Protein AF-A0A1L8ZBX5-F1 (afdb_monomer_lite)

Organism: Borrelia bissettiae (NCBI:txid64897)

Foldseek 3Di:
DVVVVVVVVVVVVVVVCVCVLLVVLVVVLVVLLVVLVVVLVVVLCVVLVVCVVVCVPVVDDPVVSVVVSVVSVVVSVVVSCLVRCVSNVHDCVVVCVVVVVVVVVVCVVCVVVVVVVVVVVCVVVVVD

Structure (mmCIF, N/CA/C/O backbone):
data_AF-A0A1L8ZBX5-F1
#
_entry.id   AF-A0A1L8ZBX5-F1
#
loop_
_atom_site.group_PDB
_atom_site.id
_atom_site.type_symbol
_atom_site.label_atom_id
_atom_site.label_alt_id
_atom_site.label_comp_id
_atom_site.label_asym_id
_atom_site.label_entity_id
_atom_site.label_seq_id
_atom_site.pdbx_PDB_ins_code
_atom_site.Cartn_x
_atom_site.Cartn_y
_atom_site.Cartn_z
_atom_site.occupancy
_atom_site.B_iso_or_equiv
_atom_site.auth_seq_id
_atom_site.auth_comp_id
_atom_site.auth_asym_id
_atom_site.auth_atom_id
_atom_site.pdbx_PDB_model_num
ATOM 1 N N . MET A 1 1 ? 27.038 -6.317 -48.853 1.00 57.44 1 MET A N 1
ATOM 2 C CA . MET A 1 1 ? 28.213 -6.508 -47.980 1.00 57.44 1 MET A CA 1
ATOM 3 C C . MET A 1 1 ? 28.417 -5.369 -46.974 1.00 57.44 1 MET A C 1
ATOM 5 O O . MET A 1 1 ? 28.033 -5.562 -45.834 1.00 57.44 1 MET A O 1
ATOM 9 N N . PHE A 1 2 ? 28.909 -4.167 -47.327 1.00 62.34 2 PHE A N 1
ATOM 10 C CA . PHE A 1 2 ? 29.115 -3.098 -46.316 1.00 62.34 2 PHE A CA 1
ATOM 11 C C . PHE A 1 2 ? 27.818 -2.544 -45.690 1.00 62.34 2 PHE A C 1
ATOM 13 O O . PHE A 1 2 ? 27.784 -2.293 -44.492 1.00 62.34 2 PHE A O 1
ATOM 20 N N . LYS A 1 3 ? 26.725 -2.409 -46.458 1.00 62.06 3 LYS A N 1
ATOM 21 C CA . LYS A 1 3 ? 25.426 -1.943 -45.925 1.00 62.06 3 LYS A CA 1
ATOM 22 C C . LYS A 1 3 ? 24.781 -2.922 -44.936 1.00 62.06 3 LYS A C 1
ATOM 24 O O . LYS A 1 3 ? 24.151 -2.485 -43.986 1.00 62.06 3 LYS A O 1
ATOM 29 N N . GLU A 1 4 ? 24.958 -4.227 -45.133 1.00 66.19 4 GLU A N 1
ATOM 30 C CA . GLU A 1 4 ? 24.404 -5.258 -44.238 1.00 66.19 4 GLU A CA 1
ATOM 31 C C . GLU A 1 4 ? 25.106 -5.257 -42.875 1.00 66.19 4 GLU A C 1
ATOM 33 O O . GLU A 1 4 ? 24.461 -5.481 -41.855 1.00 66.19 4 GLU A O 1
ATOM 38 N N . PHE A 1 5 ? 26.403 -4.932 -42.852 1.00 68.38 5 PHE A N 1
ATOM 39 C CA . PHE A 1 5 ? 27.180 -4.808 -41.620 1.00 68.38 5 PHE A CA 1
ATOM 40 C C . PHE A 1 5 ? 26.745 -3.594 -40.779 1.00 68.38 5 PHE A C 1
ATOM 42 O O . PHE A 1 5 ? 26.582 -3.723 -39.569 1.00 68.38 5 PHE A O 1
ATOM 49 N N . PHE A 1 6 ? 26.474 -2.446 -41.417 1.00 68.19 6 PHE A N 1
ATOM 50 C CA . PHE A 1 6 ? 25.939 -1.255 -40.738 1.00 68.19 6 PHE A CA 1
ATOM 51 C C . PHE A 1 6 ? 24.539 -1.495 -40.161 1.00 68.19 6 PHE A C 1
ATOM 53 O O . PHE A 1 6 ? 24.301 -1.198 -38.995 1.00 68.19 6 PHE A O 1
ATOM 60 N N . ILE A 1 7 ? 23.644 -2.120 -40.935 1.00 71.94 7 ILE A N 1
ATOM 61 C CA . ILE A 1 7 ? 22.292 -2.453 -40.466 1.00 71.94 7 ILE A CA 1
ATOM 62 C C . ILE A 1 7 ? 22.369 -3.390 -39.251 1.00 71.94 7 ILE A C 1
ATOM 64 O O . ILE A 1 7 ? 21.714 -3.145 -38.247 1.00 71.94 7 ILE A O 1
ATOM 68 N N . PHE A 1 8 ? 23.206 -4.430 -39.286 1.00 74.38 8 PHE A N 1
ATOM 69 C CA . PHE A 1 8 ? 23.359 -5.342 -38.148 1.00 74.38 8 PHE A CA 1
ATOM 70 C C . PHE A 1 8 ? 23.839 -4.628 -36.871 1.00 74.38 8 PHE A C 1
ATOM 72 O O . PHE A 1 8 ? 23.375 -4.940 -35.774 1.00 74.38 8 PHE A O 1
ATOM 79 N N . GLN A 1 9 ? 24.728 -3.644 -37.010 1.00 76.94 9 GLN A N 1
ATOM 80 C CA . GLN A 1 9 ? 25.268 -2.875 -35.891 1.00 76.94 9 GLN A CA 1
ATOM 81 C C . GLN A 1 9 ? 24.214 -1.957 -35.250 1.00 76.94 9 GLN A C 1
ATOM 83 O O . GLN A 1 9 ? 24.142 -1.874 -34.024 1.00 76.94 9 GLN A O 1
ATOM 88 N N . ASP A 1 10 ? 23.335 -1.358 -36.056 1.00 78.00 10 ASP A N 1
ATOM 89 C CA . ASP A 1 10 ? 22.221 -0.536 -35.569 1.00 78.00 10 ASP A CA 1
ATOM 90 C C . ASP A 1 10 ? 21.175 -1.370 -34.808 1.00 78.00 10 ASP A C 1
ATOM 92 O O . ASP A 1 10 ? 20.728 -0.980 -33.727 1.00 78.00 10 ASP A O 1
ATOM 96 N N . TYR A 1 11 ? 20.834 -2.564 -35.311 1.00 79.25 11 TYR A N 1
ATOM 97 C CA . TYR A 1 11 ? 19.934 -3.490 -34.608 1.00 79.25 11 TYR A CA 1
ATOM 98 C C . TYR A 1 11 ? 20.545 -4.006 -33.299 1.00 79.25 11 TYR A C 1
ATOM 100 O O . TYR A 1 11 ? 19.842 -4.130 -32.294 1.00 79.25 11 TYR A O 1
ATOM 108 N N . PHE A 1 12 ? 21.850 -4.283 -33.287 1.00 78.94 12 PHE A N 1
ATOM 109 C CA . PHE A 1 12 ? 22.555 -4.716 -32.083 1.00 78.94 12 PHE A CA 1
ATOM 110 C C . PHE A 1 12 ? 22.552 -3.625 -31.001 1.00 78.94 12 PHE A C 1
ATOM 112 O O . PHE A 1 12 ? 22.213 -3.903 -29.851 1.00 78.94 12 PHE A O 1
ATOM 119 N N . ASN A 1 13 ? 22.841 -2.375 -31.371 1.00 79.75 13 ASN A N 1
ATOM 120 C CA . ASN A 1 13 ? 22.827 -1.244 -30.441 1.00 79.75 13 ASN A CA 1
ATOM 121 C C . ASN A 1 13 ? 21.422 -0.965 -29.888 1.00 79.75 13 ASN A C 1
ATOM 123 O O . ASN A 1 13 ? 21.268 -0.782 -28.683 1.00 79.75 13 ASN A O 1
ATOM 127 N N . TYR A 1 14 ? 20.384 -1.038 -30.726 1.00 80.12 14 TYR A N 1
ATOM 128 C CA . TYR A 1 14 ? 18.994 -0.865 -30.295 1.00 80.12 14 TYR A CA 1
ATOM 129 C C . TYR A 1 14 ? 18.554 -1.910 -29.255 1.00 80.12 14 TYR A C 1
ATOM 131 O O . TYR A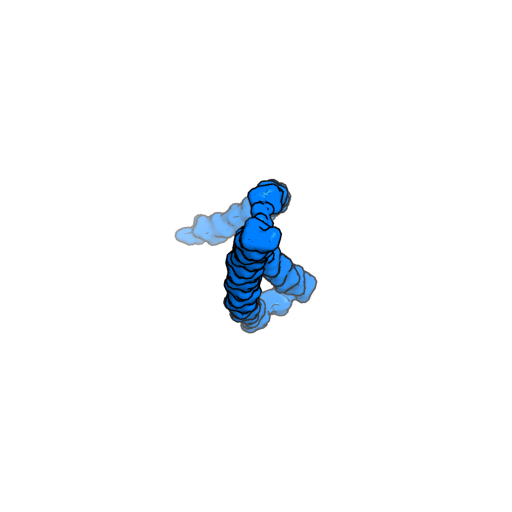 1 14 ? 17.902 -1.584 -28.259 1.00 80.12 14 TYR A O 1
ATOM 139 N N . ILE A 1 15 ? 18.941 -3.175 -29.449 1.00 79.75 15 ILE A N 1
ATOM 140 C CA . ILE A 1 15 ? 18.632 -4.255 -28.503 1.00 79.75 15 ILE A CA 1
ATOM 141 C C . ILE A 1 15 ? 19.397 -4.058 -27.190 1.00 79.75 15 ILE A C 1
ATOM 143 O O . ILE A 1 15 ? 18.809 -4.208 -26.120 1.00 79.75 15 ILE A O 1
ATOM 147 N N . ILE A 1 16 ? 20.682 -3.696 -27.244 1.00 76.94 16 ILE A N 1
ATOM 148 C CA . ILE A 1 16 ? 21.499 -3.466 -26.045 1.00 76.94 16 ILE A CA 1
ATOM 149 C C . ILE A 1 16 ? 20.984 -2.271 -25.236 1.00 76.94 16 ILE A C 1
ATOM 151 O O . ILE A 1 16 ? 20.828 -2.390 -24.021 1.00 76.94 16 ILE A O 1
ATOM 155 N N . GLU A 1 17 ? 20.642 -1.155 -25.879 1.00 78.12 17 GLU A N 1
ATOM 156 C CA . GLU A 1 17 ? 20.051 0.004 -25.199 1.00 78.12 17 GLU A CA 1
ATOM 157 C C . GLU A 1 17 ? 18.697 -0.336 -24.560 1.00 78.12 17 GLU A C 1
ATOM 159 O O . GLU A 1 17 ? 18.437 0.035 -23.411 1.00 78.12 17 GLU A O 1
ATOM 164 N N . GLY A 1 18 ? 17.859 -1.112 -25.256 1.00 75.69 18 GLY A N 1
ATOM 165 C CA . GLY A 1 18 ? 16.593 -1.607 -24.718 1.00 75.69 18 GLY A CA 1
ATOM 166 C C . GLY A 1 18 ? 16.783 -2.520 -23.504 1.00 75.69 18 GLY A C 1
ATOM 167 O O . GLY A 1 18 ? 16.143 -2.320 -22.471 1.00 75.69 18 GLY A O 1
ATOM 168 N N . VAL A 1 19 ? 17.690 -3.494 -23.590 1.00 77.69 19 VAL A N 1
ATOM 169 C CA . VAL A 1 19 ? 17.960 -4.461 -22.514 1.00 77.69 19 VAL A CA 1
ATOM 170 C C . VAL A 1 19 ? 18.580 -3.785 -21.294 1.00 77.69 19 VAL A C 1
ATOM 172 O O . VAL A 1 19 ? 18.154 -4.056 -20.172 1.00 77.69 19 VAL A O 1
ATOM 175 N N . VAL A 1 20 ? 19.535 -2.871 -21.481 1.00 78.56 20 VAL A N 1
ATOM 176 C CA . VAL A 1 20 ? 20.155 -2.126 -20.374 1.00 78.56 20 VAL A CA 1
ATOM 177 C C . VAL A 1 20 ? 19.138 -1.181 -19.727 1.00 78.56 20 VAL A C 1
ATOM 179 O O . VAL A 1 20 ? 19.030 -1.139 -18.500 1.00 78.56 20 VAL A O 1
ATOM 182 N N . GLY A 1 21 ? 18.329 -0.482 -20.528 1.00 78.25 21 GLY A N 1
ATOM 183 C CA . GLY A 1 21 ? 17.299 0.429 -20.031 1.00 78.25 21 GLY A CA 1
ATOM 184 C C . GLY A 1 21 ? 16.188 -0.277 -19.248 1.00 78.25 21 GLY A C 1
ATOM 185 O O . GLY A 1 21 ? 15.826 0.157 -18.152 1.00 78.25 21 GLY A O 1
ATOM 186 N N . TYR A 1 22 ? 15.654 -1.386 -19.768 1.00 83.31 22 TYR A N 1
ATOM 187 C CA . TYR A 1 22 ? 14.633 -2.174 -19.069 1.00 83.31 22 TYR A CA 1
ATOM 188 C C . TYR A 1 22 ? 15.207 -2.969 -17.894 1.00 83.31 22 TYR A C 1
ATOM 190 O O . TYR A 1 22 ? 14.581 -3.023 -16.835 1.00 83.31 22 TYR A O 1
ATOM 198 N N . GLY A 1 23 ? 16.411 -3.527 -18.032 1.00 84.75 23 GLY A N 1
ATOM 199 C CA . GLY A 1 23 ? 17.096 -4.249 -16.960 1.00 84.75 23 GLY A CA 1
ATOM 200 C C . GLY A 1 23 ? 17.342 -3.368 -15.736 1.00 84.75 23 GLY A C 1
ATOM 201 O O . GLY A 1 23 ? 17.089 -3.790 -14.603 1.00 84.75 23 GLY A O 1
ATOM 202 N N . LEU A 1 24 ? 17.741 -2.110 -15.948 1.00 87.50 24 LEU A N 1
ATOM 203 C CA . LEU A 1 24 ? 17.922 -1.148 -14.863 1.00 87.50 24 LEU A CA 1
ATOM 204 C C . LEU A 1 24 ? 16.596 -0.818 -14.161 1.00 87.50 24 LEU A C 1
ATOM 206 O O . LEU A 1 24 ? 16.538 -0.823 -12.932 1.00 87.50 24 LEU A O 1
ATOM 210 N N . LYS A 1 25 ? 15.513 -0.600 -14.919 1.00 87.88 25 LYS A N 1
ATOM 211 C CA . LYS A 1 25 ? 14.171 -0.347 -14.363 1.00 87.88 25 LYS A CA 1
ATOM 212 C C . LYS A 1 25 ? 13.670 -1.507 -13.506 1.00 87.88 25 LYS A C 1
ATOM 214 O O . LYS A 1 25 ? 13.189 -1.278 -12.399 1.00 87.88 25 LYS A O 1
ATOM 219 N N . VAL A 1 26 ? 13.827 -2.743 -13.981 1.00 90.75 26 VAL A N 1
ATOM 220 C CA . VAL A 1 26 ? 13.446 -3.950 -13.230 1.00 90.75 26 VAL A CA 1
ATOM 221 C C . VAL A 1 26 ? 14.286 -4.088 -11.960 1.00 90.75 26 VAL A C 1
ATOM 223 O O . VAL A 1 26 ? 13.747 -4.369 -10.892 1.00 90.75 26 VAL A O 1
ATOM 226 N N . THR A 1 27 ? 15.590 -3.822 -12.043 1.00 91.88 27 THR A N 1
ATOM 227 C CA . THR A 1 27 ? 16.488 -3.880 -10.880 1.00 91.88 27 THR A CA 1
ATOM 228 C C . THR A 1 27 ? 16.085 -2.860 -9.814 1.00 91.88 27 THR A C 1
ATOM 230 O O . THR A 1 27 ? 15.960 -3.208 -8.639 1.00 91.88 27 THR A O 1
ATOM 233 N N . ILE A 1 28 ? 15.810 -1.615 -10.218 1.00 91.88 28 ILE A N 1
ATOM 234 C CA . ILE A 1 28 ? 15.329 -0.557 -9.320 1.00 91.88 28 ILE A CA 1
ATOM 235 C C . ILE A 1 28 ? 13.971 -0.935 -8.718 1.00 91.88 28 ILE A C 1
ATOM 237 O O . ILE A 1 28 ? 13.779 -0.785 -7.514 1.00 91.88 28 ILE A O 1
ATOM 241 N N . ALA A 1 29 ? 13.046 -1.467 -9.520 1.00 93.12 29 ALA A N 1
ATOM 242 C CA . ALA A 1 29 ? 11.732 -1.911 -9.062 1.00 93.12 29 ALA A CA 1
ATOM 243 C C . ALA A 1 29 ? 11.828 -3.010 -7.989 1.00 93.12 29 ALA A C 1
ATOM 245 O O . ALA A 1 29 ? 11.140 -2.939 -6.971 1.00 93.12 29 ALA A O 1
ATOM 246 N N . ILE A 1 30 ? 12.711 -3.997 -8.175 1.00 94.44 30 ILE A N 1
ATOM 247 C CA . ILE A 1 30 ? 12.944 -5.073 -7.200 1.00 94.44 30 ILE A CA 1
ATOM 248 C C . ILE A 1 30 ? 13.586 -4.526 -5.921 1.00 94.44 30 ILE A C 1
ATOM 250 O O . ILE A 1 30 ? 13.146 -4.861 -4.819 1.00 94.44 30 ILE A O 1
ATOM 254 N N . ALA A 1 31 ? 14.598 -3.664 -6.049 1.00 95.38 31 ALA A N 1
ATOM 255 C CA . ALA A 1 31 ? 15.247 -3.036 -4.901 1.00 95.38 31 ALA A CA 1
ATOM 256 C C . ALA A 1 31 ? 14.248 -2.198 -4.083 1.00 95.38 31 ALA A C 1
ATOM 258 O O . ALA A 1 31 ? 14.194 -2.308 -2.855 1.00 95.38 31 ALA A O 1
ATOM 259 N N . LEU A 1 32 ? 13.407 -1.418 -4.766 1.00 95.31 32 LEU A N 1
ATOM 260 C CA . LEU A 1 32 ? 12.356 -0.613 -4.154 1.00 95.31 32 LEU A CA 1
ATOM 261 C C . LEU A 1 32 ? 11.302 -1.491 -3.467 1.00 95.31 32 LEU A C 1
ATOM 263 O O . LEU A 1 32 ? 10.945 -1.225 -2.321 1.00 95.31 32 LEU A O 1
ATOM 267 N N . TRP A 1 33 ? 10.843 -2.562 -4.123 1.00 96.06 33 TRP A N 1
ATOM 268 C CA . TRP A 1 33 ? 9.911 -3.527 -3.533 1.00 96.06 33 TRP A CA 1
ATOM 269 C C . TRP A 1 33 ? 10.444 -4.106 -2.227 1.00 96.06 33 TRP A C 1
ATOM 271 O O . TRP A 1 33 ? 9.737 -4.120 -1.217 1.00 96.06 33 TRP A O 1
ATOM 281 N N . TYR A 1 34 ? 11.703 -4.548 -2.236 1.00 96.81 34 TYR A N 1
ATOM 282 C CA . TYR A 1 34 ? 12.349 -5.112 -1.060 1.00 96.81 34 TYR A CA 1
ATOM 283 C C . TYR A 1 34 ? 12.425 -4.085 0.075 1.00 96.81 34 TYR A C 1
ATOM 285 O O . TYR A 1 34 ? 12.029 -4.376 1.206 1.00 96.81 34 TYR A O 1
ATOM 293 N N . PHE A 1 35 ? 12.852 -2.858 -0.232 1.00 96.69 35 PHE A N 1
ATOM 294 C CA . PHE A 1 35 ? 12.932 -1.773 0.743 1.00 96.69 35 PHE A CA 1
ATOM 295 C C . PHE A 1 35 ? 11.564 -1.433 1.359 1.00 96.69 35 PHE A C 1
ATOM 297 O O . PHE A 1 35 ? 11.434 -1.353 2.583 1.00 96.69 35 PHE A O 1
ATOM 304 N N . LEU A 1 36 ? 10.517 -1.317 0.537 1.00 96.50 36 LEU A N 1
ATOM 305 C CA . LEU A 1 36 ? 9.152 -1.060 1.003 1.00 96.50 36 LEU A CA 1
ATOM 306 C C . LEU A 1 36 ? 8.620 -2.206 1.874 1.00 96.50 36 LEU A C 1
ATOM 308 O O . LEU A 1 36 ? 8.092 -1.958 2.960 1.00 96.50 36 LEU A O 1
ATOM 312 N N . LYS A 1 37 ? 8.814 -3.466 1.460 1.00 95.62 37 LYS A N 1
ATOM 313 C CA . LYS A 1 37 ? 8.444 -4.651 2.256 1.00 95.62 37 LYS A CA 1
ATOM 314 C C . LYS A 1 37 ? 9.115 -4.642 3.629 1.00 95.62 37 LYS A C 1
ATOM 316 O O . LYS A 1 37 ? 8.466 -4.986 4.617 1.00 95.62 37 LYS A O 1
ATOM 321 N N . LEU A 1 38 ? 10.387 -4.247 3.721 1.00 96.12 38 LEU A N 1
ATOM 322 C CA . LEU A 1 38 ? 11.090 -4.149 5.004 1.00 96.12 38 LEU A CA 1
ATOM 323 C C . LEU A 1 38 ? 10.441 -3.121 5.936 1.00 96.12 38 LEU A C 1
ATOM 325 O O . LEU A 1 38 ? 10.198 -3.432 7.106 1.00 96.12 38 LEU A O 1
ATOM 329 N N . ILE A 1 39 ? 10.128 -1.927 5.422 1.00 95.06 39 ILE A N 1
ATOM 330 C CA . ILE A 1 39 ? 9.464 -0.864 6.190 1.00 95.06 39 ILE A CA 1
ATOM 331 C C . ILE A 1 39 ? 8.105 -1.350 6.688 1.00 95.06 39 ILE A C 1
ATOM 333 O O . ILE A 1 39 ? 7.831 -1.304 7.887 1.00 95.06 39 ILE A O 1
ATOM 337 N N . VAL A 1 40 ? 7.285 -1.886 5.788 1.00 94.56 40 VAL A N 1
ATOM 338 C CA . VAL A 1 40 ? 5.924 -2.339 6.092 1.00 94.56 40 VAL A CA 1
ATOM 339 C C . VAL A 1 40 ? 5.919 -3.477 7.101 1.00 94.56 40 VAL A C 1
ATOM 341 O O . VAL A 1 40 ? 5.155 -3.446 8.064 1.00 94.56 40 VAL A O 1
ATOM 344 N N . ASN A 1 41 ? 6.814 -4.453 6.952 1.00 93.69 41 ASN A N 1
ATOM 345 C CA . ASN A 1 41 ? 6.943 -5.540 7.917 1.00 93.69 41 ASN A CA 1
ATOM 346 C C . ASN A 1 41 ? 7.347 -5.018 9.302 1.00 93.69 41 ASN A C 1
ATOM 348 O O . ASN A 1 41 ? 6.871 -5.531 10.316 1.00 93.69 41 ASN A O 1
ATOM 352 N N . LYS A 1 42 ? 8.214 -4.000 9.368 1.00 94.81 42 LYS A N 1
ATOM 353 C CA . LYS A 1 42 ? 8.617 -3.375 10.633 1.00 94.81 42 LYS A CA 1
ATOM 354 C C . LYS A 1 42 ? 7.460 -2.594 11.260 1.00 94.81 42 LYS A C 1
ATOM 356 O O . LYS A 1 42 ? 7.203 -2.770 12.448 1.00 94.81 42 LYS A O 1
ATOM 361 N N . MET A 1 43 ? 6.732 -1.807 10.467 1.00 92.50 43 MET A N 1
ATOM 362 C CA . MET A 1 43 ? 5.536 -1.080 10.906 1.00 92.50 43 MET A CA 1
ATOM 363 C C . MET A 1 43 ? 4.460 -2.037 11.418 1.00 92.50 43 MET A C 1
ATOM 365 O O . MET A 1 43 ? 3.997 -1.878 12.541 1.00 92.50 43 MET A O 1
ATOM 369 N N . GLY A 1 44 ? 4.132 -3.082 10.654 1.00 92.38 44 GLY A N 1
ATOM 370 C CA . GLY A 1 44 ? 3.162 -4.098 11.058 1.00 92.38 44 GLY A CA 1
ATOM 371 C C . GLY A 1 44 ? 3.559 -4.775 12.368 1.00 92.38 44 GLY A C 1
ATOM 372 O O . GLY A 1 44 ? 2.747 -4.874 13.283 1.00 92.38 44 GLY A O 1
ATOM 373 N N . LYS A 1 45 ? 4.833 -5.162 12.524 1.00 91.19 45 LYS A N 1
ATOM 374 C CA . LYS A 1 45 ? 5.329 -5.721 13.791 1.00 91.19 45 LYS A CA 1
ATOM 375 C C . LYS A 1 45 ? 5.149 -4.756 14.960 1.00 91.19 45 LYS A C 1
ATOM 377 O O . LYS A 1 45 ? 4.745 -5.202 16.023 1.00 91.19 45 LYS A O 1
ATOM 382 N N . ILE A 1 46 ? 5.450 -3.467 14.794 1.00 91.88 46 ILE A N 1
ATOM 383 C CA . ILE A 1 46 ? 5.297 -2.473 15.868 1.00 91.88 46 ILE A CA 1
ATOM 384 C C . ILE A 1 46 ? 3.818 -2.281 16.218 1.00 91.88 46 ILE A C 1
ATOM 386 O O . ILE A 1 46 ? 3.470 -2.327 17.397 1.00 91.88 46 ILE A O 1
ATOM 390 N N . LEU A 1 47 ? 2.958 -2.120 15.210 1.00 89.19 47 LEU A N 1
ATOM 391 C CA . LEU A 1 47 ? 1.521 -1.909 15.382 1.00 89.19 47 LEU A CA 1
ATOM 392 C C . LEU A 1 47 ? 0.879 -3.087 16.121 1.00 89.19 47 LEU A C 1
ATOM 394 O O . LEU A 1 47 ? 0.321 -2.904 17.201 1.00 89.19 47 LEU A O 1
ATOM 398 N N . PHE A 1 48 ? 1.030 -4.307 15.602 1.00 88.00 48 PHE A N 1
ATOM 399 C CA . PHE A 1 48 ? 0.390 -5.482 16.195 1.00 88.00 48 PHE A CA 1
ATOM 400 C C . PHE A 1 48 ? 1.010 -5.874 17.538 1.00 88.00 48 PHE A C 1
ATOM 402 O O . PHE A 1 48 ? 0.272 -6.172 18.466 1.00 88.00 48 PHE A O 1
ATOM 409 N N . LYS A 1 49 ? 2.329 -5.731 17.726 1.00 86.94 49 LYS A N 1
ATOM 410 C CA . LYS A 1 49 ? 2.962 -5.975 19.034 1.00 86.94 49 LYS A CA 1
ATOM 411 C C . LYS A 1 49 ? 2.511 -4.983 20.108 1.00 86.94 49 LYS A C 1
ATOM 413 O O . LYS A 1 49 ? 2.478 -5.329 21.286 1.00 86.94 49 LYS A O 1
ATOM 418 N N . THR A 1 50 ? 2.203 -3.742 19.729 1.00 85.00 50 THR A N 1
ATOM 419 C CA . THR A 1 50 ? 1.654 -2.744 20.662 1.00 85.00 50 THR A CA 1
ATOM 420 C C . THR A 1 50 ? 0.224 -3.103 21.056 1.00 85.00 50 THR A C 1
ATOM 422 O O . THR A 1 50 ? -0.117 -3.042 22.236 1.00 85.00 50 THR A O 1
ATOM 425 N N . LEU A 1 51 ? -0.582 -3.545 20.088 1.00 82.62 51 LEU A N 1
ATOM 426 C CA . LEU A 1 51 ? -1.954 -3.996 20.319 1.00 82.62 51 LEU A CA 1
ATOM 427 C C . LEU A 1 51 ? -2.005 -5.240 21.224 1.00 82.62 51 LEU A C 1
ATOM 429 O O . LEU A 1 51 ? -2.728 -5.220 22.217 1.00 82.62 51 LEU A O 1
ATOM 433 N N . GLU A 1 52 ? -1.169 -6.248 20.970 1.00 81.19 52 GLU A N 1
ATOM 434 C CA . GLU A 1 52 ? -1.040 -7.459 21.805 1.00 81.19 52 GLU A CA 1
ATOM 435 C C . GLU A 1 52 ? -0.620 -7.098 23.247 1.00 81.19 52 GLU A C 1
ATOM 437 O O . GLU A 1 52 ? -1.241 -7.510 24.226 1.00 81.19 52 GLU A O 1
ATOM 442 N N . LYS A 1 53 ? 0.387 -6.224 23.413 1.00 77.31 53 LYS A N 1
ATOM 443 C CA . LYS A 1 53 ? 0.868 -5.795 24.743 1.00 77.31 53 LYS A CA 1
ATOM 444 C C . LYS A 1 53 ? -0.144 -4.993 25.556 1.00 77.31 53 LYS A C 1
ATOM 446 O O . LYS A 1 53 ? -0.057 -4.974 26.781 1.00 77.31 53 LYS A O 1
ATOM 451 N N . SER A 1 54 ? -1.066 -4.302 24.899 1.00 71.62 54 SER A N 1
ATOM 452 C CA . SER A 1 54 ? -2.023 -3.411 25.561 1.00 71.62 54 SER A CA 1
ATOM 453 C C . SER A 1 54 ? -3.190 -4.137 26.254 1.00 71.62 54 SER A C 1
ATOM 455 O O . SER A 1 54 ? -4.089 -3.474 26.766 1.00 71.62 54 SER A O 1
ATOM 457 N N . ARG A 1 55 ? -3.212 -5.484 26.258 1.00 66.56 55 ARG A N 1
ATOM 458 C CA . ARG A 1 55 ? -4.377 -6.324 26.621 1.00 66.56 55 ARG A CA 1
ATOM 459 C C . ARG A 1 55 ? -5.650 -5.995 25.826 1.00 66.56 55 ARG A C 1
ATOM 461 O O . ARG A 1 55 ? -6.719 -6.509 26.134 1.00 66.56 55 ARG A O 1
ATOM 468 N N . LEU A 1 56 ? -5.563 -5.158 24.787 1.00 62.28 56 LEU A N 1
ATOM 469 C CA . LEU A 1 56 ? -6.676 -4.924 23.870 1.00 62.28 56 LEU A CA 1
ATOM 470 C C . LEU A 1 56 ? -7.012 -6.195 23.092 1.00 62.28 56 LEU A C 1
ATOM 472 O O . LEU A 1 56 ? -8.167 -6.373 22.746 1.00 62.28 56 LEU A O 1
ATOM 476 N N . GLU A 1 57 ? -6.056 -7.103 22.893 1.00 58.47 57 GLU A N 1
ATOM 477 C CA . GLU A 1 57 ? -6.313 -8.437 22.338 1.00 58.47 57 GLU A CA 1
ATOM 478 C C . GLU A 1 57 ? -7.202 -9.310 23.245 1.00 58.47 57 GLU A C 1
ATOM 480 O O . GLU A 1 57 ? -7.983 -10.092 22.730 1.00 58.47 57 GLU A O 1
ATOM 485 N N . GLU A 1 58 ? -7.166 -9.153 24.576 1.00 60.88 58 GLU A N 1
ATOM 486 C CA . GLU A 1 58 ? -8.107 -9.856 25.474 1.00 60.88 58 GLU A CA 1
ATOM 487 C C . GLU A 1 58 ? -9.519 -9.251 25.423 1.00 60.88 58 GLU A C 1
ATOM 489 O O . GLU A 1 58 ? -10.498 -9.928 25.727 1.00 60.88 58 GLU A O 1
ATOM 494 N N . LYS A 1 59 ? -9.631 -7.964 25.064 1.00 64.00 59 LYS A N 1
ATOM 495 C CA . LYS A 1 59 ? -10.914 -7.245 24.957 1.00 64.00 59 LYS A CA 1
ATOM 496 C C . LYS A 1 59 ? -11.532 -7.318 23.562 1.00 64.00 59 LYS A C 1
ATOM 498 O O . LYS A 1 59 ? -12.741 -7.160 23.426 1.00 64.00 59 LYS A O 1
ATOM 503 N N . LEU A 1 60 ? -10.708 -7.485 22.533 1.00 71.75 60 LEU A N 1
ATOM 504 C CA . LEU A 1 60 ? -11.117 -7.644 21.146 1.00 71.75 60 LEU A CA 1
ATOM 505 C C . LEU A 1 60 ? -11.267 -9.131 20.854 1.00 71.75 60 LEU A C 1
ATOM 507 O O . LEU A 1 60 ? -10.386 -9.922 21.165 1.00 71.75 60 LEU A O 1
ATOM 511 N N . GLU A 1 61 ? -12.353 -9.521 20.199 1.00 81.31 61 GLU A N 1
ATOM 512 C CA . GLU A 1 61 ? -12.475 -10.901 19.744 1.00 81.31 61 GLU A CA 1
ATOM 513 C C . GLU A 1 61 ? -11.304 -11.264 18.818 1.00 81.31 61 GLU A C 1
ATOM 515 O O . GLU A 1 61 ? -10.940 -10.500 17.916 1.00 81.31 61 GLU A O 1
ATOM 520 N N . VAL A 1 62 ? -10.746 -12.463 19.002 1.00 82.31 62 VAL A N 1
ATOM 521 C CA . VAL A 1 62 ? -9.620 -12.994 18.209 1.00 82.31 62 VAL A CA 1
ATOM 522 C C . VAL A 1 62 ? -9.886 -12.873 16.701 1.00 82.31 62 VAL A C 1
ATOM 524 O O . VAL A 1 62 ? -8.986 -12.574 15.913 1.00 82.31 62 VAL A O 1
ATOM 527 N N . THR A 1 63 ? -11.146 -13.039 16.292 1.00 85.81 63 THR A N 1
ATOM 528 C CA . THR A 1 63 ? -11.609 -12.874 14.909 1.00 85.81 63 THR A CA 1
ATOM 529 C C . THR A 1 63 ? -11.371 -11.459 14.379 1.00 85.81 63 THR A C 1
ATOM 531 O O . THR A 1 63 ? -10.857 -11.293 13.272 1.00 85.81 63 THR A O 1
ATOM 534 N N . VAL A 1 64 ? -11.686 -10.432 15.173 1.00 88.69 64 VAL A N 1
ATOM 535 C CA . VAL A 1 64 ? -11.508 -9.022 14.799 1.00 88.69 64 VAL A CA 1
ATOM 536 C C . VAL A 1 64 ? -10.024 -8.692 14.685 1.00 88.69 64 VAL A C 1
ATOM 538 O O . VAL A 1 64 ? -9.595 -8.095 13.699 1.00 88.69 64 VAL A O 1
ATOM 541 N N . PHE A 1 65 ? -9.209 -9.140 15.641 1.00 87.38 65 PHE A N 1
ATOM 542 C CA . PHE A 1 65 ? -7.765 -8.912 15.599 1.00 87.38 65 PHE A CA 1
ATOM 543 C C . PHE A 1 65 ? -7.114 -9.533 14.350 1.00 87.38 65 PHE A C 1
ATOM 545 O O . PHE A 1 65 ? -6.358 -8.870 13.629 1.00 87.38 65 PHE A O 1
ATOM 552 N N . ASN A 1 66 ? -7.470 -10.779 14.028 1.00 88.94 66 ASN A N 1
ATOM 553 C CA . ASN A 1 66 ? -6.990 -11.461 12.825 1.00 88.94 66 AS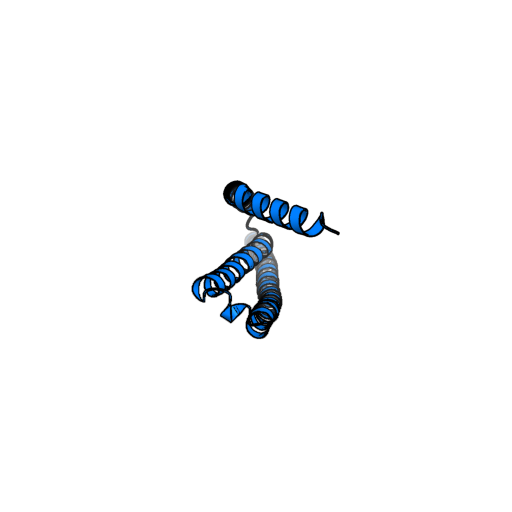N A CA 1
ATOM 554 C C . ASN A 1 66 ? -7.478 -10.793 11.531 1.00 88.94 66 ASN A C 1
ATOM 556 O O . ASN A 1 66 ? -6.725 -10.737 10.549 1.00 88.94 66 ASN A O 1
ATOM 560 N N . PHE A 1 67 ? -8.698 -10.246 11.529 1.00 92.81 67 PHE A N 1
ATOM 561 C CA . PHE A 1 67 ? -9.202 -9.438 10.423 1.00 92.81 67 PHE A CA 1
ATOM 562 C C . PHE A 1 67 ? -8.357 -8.175 10.226 1.00 92.81 67 PHE A C 1
ATOM 564 O O . PHE A 1 67 ? -7.879 -7.956 9.116 1.00 92.81 67 PHE A O 1
ATOM 571 N N . LEU A 1 68 ? -8.077 -7.394 11.280 1.00 92.12 68 LEU A N 1
ATOM 572 C CA . LEU A 1 68 ? -7.236 -6.190 11.180 1.00 92.12 68 LEU A CA 1
ATOM 573 C C . LEU A 1 68 ? -5.834 -6.516 10.652 1.00 92.12 68 LEU A C 1
ATOM 575 O O . LEU A 1 68 ? -5.306 -5.801 9.799 1.00 92.12 68 LEU A O 1
ATOM 579 N N . LYS A 1 69 ? -5.234 -7.613 11.125 1.00 91.25 69 LYS A N 1
ATOM 580 C CA . LYS A 1 69 ? -3.916 -8.074 10.671 1.00 91.25 69 LYS A CA 1
ATOM 581 C C . LYS A 1 69 ? -3.903 -8.427 9.189 1.00 91.25 69 LYS A C 1
ATOM 583 O O . LYS A 1 69 ? -2.992 -8.024 8.462 1.00 91.25 69 LYS A O 1
ATOM 588 N N . SER A 1 70 ? -4.923 -9.149 8.740 1.00 94.25 70 SER A N 1
ATOM 589 C CA . SER A 1 70 ? -5.068 -9.544 7.338 1.00 94.25 70 SER A CA 1
ATOM 590 C C . SER A 1 70 ? -5.385 -8.343 6.450 1.00 94.25 70 SER A C 1
ATOM 592 O O . SER A 1 70 ? -4.763 -8.179 5.403 1.00 94.25 70 SER A O 1
ATOM 594 N N . PHE A 1 71 ? -6.272 -7.456 6.902 1.00 94.69 71 PHE A N 1
ATOM 595 C CA . PHE A 1 71 ? -6.629 -6.221 6.214 1.00 94.69 71 PHE A CA 1
ATOM 596 C C . PHE A 1 71 ? -5.413 -5.310 6.030 1.00 94.69 71 PHE A C 1
ATOM 598 O O . PHE A 1 71 ? -5.124 -4.900 4.909 1.00 94.69 71 PHE A O 1
ATOM 605 N N . PHE A 1 72 ? -4.638 -5.069 7.094 1.00 95.44 72 PHE A N 1
ATOM 606 C CA . PHE A 1 72 ? -3.401 -4.291 7.020 1.00 95.44 72 PHE A CA 1
ATOM 607 C C . PHE A 1 72 ? -2.419 -4.899 6.016 1.00 95.44 72 PHE A C 1
ATOM 609 O O . PHE A 1 72 ? -1.870 -4.187 5.176 1.00 95.44 72 PHE A O 1
ATOM 616 N N . LYS A 1 73 ? -2.218 -6.221 6.057 1.00 94.38 73 LYS A N 1
ATOM 617 C CA . LYS A 1 73 ? -1.320 -6.909 5.123 1.00 94.38 73 LYS A CA 1
ATOM 618 C C . LYS A 1 73 ? -1.762 -6.725 3.669 1.00 94.38 73 LYS A C 1
ATOM 620 O O . LYS A 1 73 ? -0.945 -6.322 2.848 1.00 94.38 73 LYS A O 1
ATOM 625 N N . ILE A 1 74 ? -3.034 -6.984 3.368 1.00 95.69 74 ILE A N 1
ATOM 626 C CA . ILE A 1 74 ? -3.584 -6.873 2.009 1.00 95.69 74 ILE A CA 1
ATOM 627 C C . ILE A 1 74 ? -3.495 -5.430 1.510 1.00 95.69 74 ILE A C 1
ATOM 629 O O . ILE A 1 74 ? -3.009 -5.195 0.406 1.00 95.69 74 ILE A O 1
ATOM 633 N N . LEU A 1 75 ? -3.913 -4.464 2.333 1.00 95.75 75 LEU A N 1
ATOM 634 C CA . LEU A 1 75 ? -3.909 -3.051 1.970 1.00 95.75 75 LEU A CA 1
ATOM 635 C C . LEU A 1 75 ? -2.491 -2.560 1.669 1.00 95.75 75 LEU A C 1
ATOM 637 O O . LEU A 1 75 ? -2.264 -1.883 0.670 1.00 95.75 75 LEU A O 1
ATOM 641 N N . THR A 1 76 ? -1.520 -2.929 2.504 1.00 95.94 76 THR A N 1
ATOM 642 C CA . THR A 1 76 ? -0.151 -2.445 2.320 1.00 95.94 76 THR A CA 1
ATOM 643 C C . THR A 1 76 ? 0.554 -3.135 1.153 1.00 95.94 76 THR A C 1
ATOM 645 O O . THR A 1 76 ? 1.256 -2.470 0.394 1.00 95.94 76 THR A O 1
ATOM 648 N N . ASP A 1 77 ? 0.328 -4.436 0.945 1.00 94.75 77 ASP A N 1
ATOM 649 C CA . ASP A 1 77 ? 0.841 -5.145 -0.234 1.00 94.75 77 ASP A CA 1
ATOM 650 C C . ASP A 1 77 ? 0.254 -4.560 -1.532 1.00 94.75 77 ASP A C 1
ATOM 652 O O . ASP A 1 77 ? 0.985 -4.367 -2.504 1.00 94.75 77 ASP A O 1
ATOM 656 N N . PHE A 1 78 ? -1.030 -4.187 -1.528 1.00 95.75 78 PHE A N 1
ATOM 657 C CA . PHE A 1 78 ? -1.670 -3.490 -2.643 1.00 95.75 78 PHE A CA 1
ATOM 658 C C . PHE A 1 78 ? -1.017 -2.129 -2.936 1.00 95.75 78 PHE A C 1
ATOM 660 O O . PHE A 1 78 ? -0.688 -1.839 -4.086 1.00 95.75 78 PHE A O 1
ATOM 667 N N . VAL A 1 79 ? -0.748 -1.315 -1.909 1.00 95.81 79 VAL A N 1
ATOM 668 C CA . VAL A 1 79 ? -0.054 -0.024 -2.073 1.00 95.81 79 VAL A CA 1
ATOM 669 C C . VAL A 1 79 ? 1.353 -0.208 -2.646 1.00 95.81 79 VAL A C 1
ATOM 671 O O . VAL A 1 79 ? 1.740 0.519 -3.558 1.00 95.81 79 VAL A O 1
ATOM 674 N N . ILE A 1 80 ? 2.111 -1.199 -2.165 1.00 96.44 80 ILE A N 1
ATOM 675 C CA . ILE A 1 80 ? 3.449 -1.507 -2.693 1.00 96.44 80 ILE A CA 1
ATOM 676 C C . ILE A 1 80 ? 3.381 -1.821 -4.193 1.00 96.44 80 ILE A C 1
ATOM 678 O O . ILE A 1 80 ? 4.188 -1.306 -4.966 1.00 96.44 80 ILE A O 1
ATOM 682 N N . ILE A 1 81 ? 2.409 -2.636 -4.610 1.00 95.00 81 ILE A N 1
ATOM 683 C CA . ILE A 1 81 ? 2.192 -2.983 -6.019 1.00 95.00 81 ILE A CA 1
ATOM 684 C C . ILE A 1 81 ? 1.960 -1.710 -6.845 1.00 95.00 81 ILE A C 1
ATOM 686 O O . ILE A 1 81 ? 2.666 -1.492 -7.830 1.00 95.00 81 ILE A O 1
ATOM 690 N N . LEU A 1 82 ? 1.054 -0.827 -6.411 1.00 95.69 82 LEU A N 1
ATOM 691 C CA . LEU A 1 82 ? 0.777 0.435 -7.109 1.00 95.69 82 LEU A CA 1
ATOM 692 C C . LEU A 1 82 ? 2.011 1.332 -7.253 1.00 95.69 82 LEU A C 1
ATOM 694 O O . LEU A 1 82 ? 2.154 2.000 -8.273 1.00 95.69 82 LEU A O 1
ATOM 698 N N . ILE A 1 83 ? 2.907 1.336 -6.267 1.00 95.00 83 ILE A N 1
ATOM 699 C CA . ILE A 1 83 ? 4.148 2.119 -6.322 1.00 95.00 83 ILE A CA 1
ATOM 700 C C . ILE A 1 83 ? 5.119 1.555 -7.369 1.00 95.00 83 ILE A C 1
ATOM 702 O O . ILE A 1 83 ? 5.833 2.319 -8.011 1.00 95.00 83 ILE A O 1
ATOM 706 N N . ILE A 1 84 ? 5.154 0.235 -7.566 1.00 95.38 84 ILE A N 1
ATOM 707 C CA . ILE A 1 84 ? 6.146 -0.428 -8.429 1.00 95.38 84 ILE A CA 1
ATOM 708 C C . ILE A 1 84 ? 5.722 -0.468 -9.898 1.00 95.38 84 ILE A C 1
ATOM 710 O O . ILE A 1 84 ? 6.573 -0.320 -10.775 1.00 95.38 84 ILE A O 1
ATOM 714 N N . LEU A 1 85 ? 4.430 -0.659 -10.184 1.00 94.25 85 LEU A N 1
ATOM 715 C CA . LEU A 1 85 ? 3.917 -0.795 -11.555 1.00 94.25 85 LEU A CA 1
ATOM 716 C C . LEU A 1 85 ? 4.397 0.310 -12.524 1.00 94.25 85 LEU A C 1
AT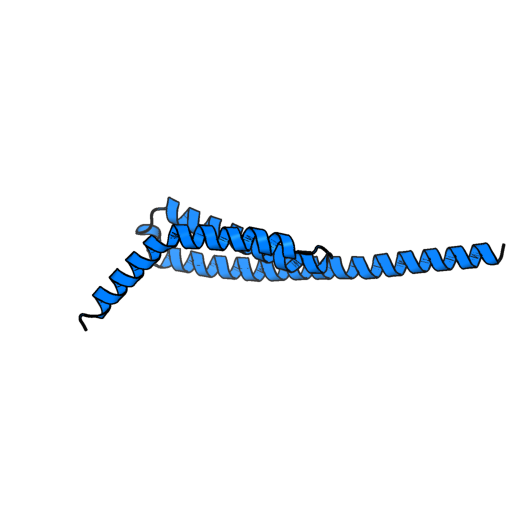OM 718 O O . LEU A 1 85 ? 4.831 -0.036 -13.627 1.00 94.25 85 LEU A O 1
ATOM 722 N N . PRO A 1 86 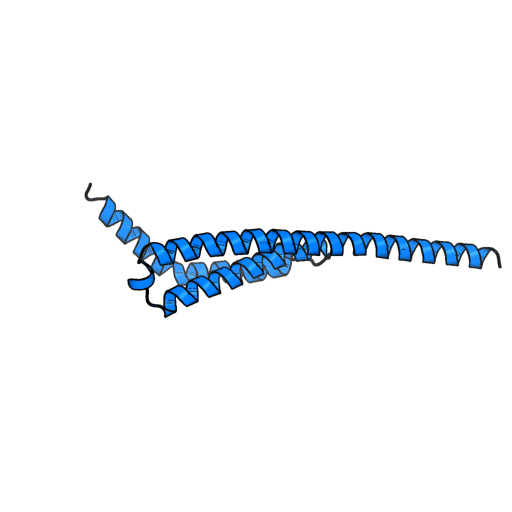? 4.408 1.604 -12.141 1.00 92.56 86 PRO A N 1
ATOM 723 C CA . PRO A 1 86 ? 4.888 2.675 -13.012 1.00 92.56 86 PRO A CA 1
ATOM 724 C C . PRO A 1 86 ? 6.354 2.522 -13.439 1.00 92.56 86 PRO A C 1
ATOM 726 O O . PRO A 1 86 ? 6.694 2.838 -14.578 1.00 92.56 86 PRO A O 1
ATOM 729 N N . TYR A 1 87 ? 7.224 1.986 -12.573 1.00 89.31 87 TYR A N 1
ATOM 730 C CA . TYR A 1 87 ? 8.638 1.747 -12.901 1.00 89.31 87 TYR A CA 1
ATOM 731 C C . TYR A 1 87 ? 8.812 0.650 -13.956 1.00 89.31 87 TYR A C 1
ATOM 733 O O . TYR A 1 87 ? 9.765 0.685 -14.733 1.00 89.31 87 TYR A O 1
ATOM 741 N N . LEU A 1 88 ? 7.868 -0.291 -14.019 1.00 90.12 88 LEU A N 1
ATOM 742 C CA . LEU A 1 88 ? 7.812 -1.339 -15.038 1.00 90.12 88 LEU A CA 1
ATOM 743 C C . LEU A 1 88 ? 7.141 -0.867 -16.340 1.00 90.12 88 LEU A C 1
ATOM 745 O O . LEU A 1 88 ? 7.007 -1.650 -17.275 1.00 90.12 88 LEU A O 1
ATOM 749 N N . GLY A 1 89 ? 6.725 0.402 -16.417 1.00 88.62 89 GLY A N 1
ATOM 750 C CA . GLY A 1 89 ? 6.013 0.956 -17.568 1.00 88.62 89 GLY A CA 1
ATOM 751 C C . GLY A 1 89 ? 4.526 0.605 -17.605 1.00 88.62 89 GLY A C 1
ATOM 7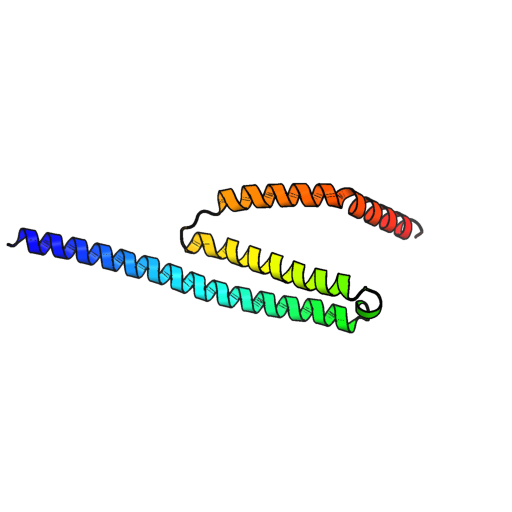52 O O . GLY A 1 89 ? 3.883 0.831 -18.627 1.00 88.62 89 GLY A O 1
ATOM 753 N N . VAL A 1 90 ? 3.964 0.071 -16.513 1.00 92.25 90 VAL A N 1
ATOM 754 C CA . VAL A 1 90 ? 2.535 -0.246 -16.430 1.00 92.25 90 VAL A CA 1
ATOM 755 C C . VAL A 1 90 ? 1.769 0.977 -15.909 1.00 92.25 90 VAL A C 1
ATOM 757 O O . VAL A 1 90 ? 1.986 1.391 -14.765 1.00 92.25 90 VAL A O 1
ATOM 760 N N . PRO A 1 91 ? 0.859 1.569 -16.703 1.00 93.75 91 PRO A N 1
ATOM 761 C CA . PRO A 1 91 ? 0.051 2.694 -16.253 1.00 93.75 91 PRO A CA 1
ATOM 762 C C . PRO A 1 91 ? -0.972 2.238 -15.205 1.00 93.75 91 PRO A C 1
ATOM 764 O O . PRO A 1 91 ? -1.735 1.300 -15.423 1.00 93.75 91 PRO A O 1
ATOM 767 N N . ILE A 1 92 ? -1.023 2.937 -14.071 1.00 96.19 92 ILE A N 1
ATOM 768 C CA . ILE A 1 92 ? -1.911 2.594 -12.946 1.00 96.19 92 ILE A CA 1
ATOM 769 C C . ILE A 1 92 ? -3.202 3.421 -12.900 1.00 96.19 92 ILE A C 1
ATOM 771 O O . ILE A 1 92 ? -4.021 3.212 -12.010 1.00 96.19 92 ILE A O 1
ATOM 775 N N . THR A 1 93 ? -3.419 4.345 -13.841 1.00 96.31 93 THR A N 1
ATOM 776 C CA . THR A 1 93 ? -4.554 5.288 -13.829 1.00 96.31 93 THR A CA 1
ATOM 777 C C . THR A 1 93 ? -5.905 4.582 -13.729 1.00 96.31 93 THR A C 1
ATOM 779 O O . THR A 1 93 ? -6.722 4.931 -12.882 1.00 96.31 93 THR A O 1
ATOM 782 N N . SER A 1 94 ? -6.127 3.544 -14.539 1.00 96.38 94 SER A N 1
ATOM 783 C CA . SER A 1 94 ? -7.371 2.766 -14.510 1.00 96.38 94 SER A CA 1
ATOM 784 C C . SER A 1 94 ? -7.537 1.983 -13.206 1.00 96.38 94 SER A C 1
ATOM 786 O O . SER A 1 94 ? -8.648 1.860 -12.701 1.00 96.38 94 SER A O 1
ATOM 788 N N . ILE A 1 95 ? -6.434 1.498 -12.627 1.00 96.06 95 ILE A N 1
ATOM 789 C CA . ILE A 1 95 ? -6.445 0.795 -11.340 1.00 96.06 95 ILE A CA 1
ATOM 790 C C . ILE A 1 95 ? -6.847 1.777 -10.236 1.00 96.06 95 ILE A C 1
ATOM 792 O O . ILE A 1 95 ? -7.777 1.507 -9.483 1.00 96.06 95 ILE A O 1
ATOM 796 N N . ILE A 1 96 ? -6.216 2.951 -10.180 1.00 95.44 96 ILE A N 1
ATOM 797 C CA . ILE A 1 96 ? -6.559 3.995 -9.207 1.00 95.44 96 ILE A CA 1
ATOM 798 C C . ILE A 1 96 ? -8.012 4.446 -9.378 1.00 95.44 96 ILE A C 1
ATOM 800 O O . ILE A 1 96 ? -8.691 4.644 -8.378 1.00 95.44 96 ILE A O 1
ATOM 804 N N . ALA A 1 97 ? -8.520 4.567 -10.606 1.00 96.56 97 ALA A N 1
ATOM 805 C CA . ALA A 1 97 ? -9.912 4.947 -10.839 1.00 96.56 97 ALA A CA 1
ATOM 806 C C . ALA A 1 97 ? -10.902 3.923 -10.253 1.00 96.56 97 ALA A C 1
ATOM 808 O O . ALA A 1 97 ? -11.834 4.301 -9.543 1.00 96.56 97 ALA A O 1
ATOM 809 N N . VAL A 1 98 ? -10.679 2.626 -10.499 1.00 96.44 98 VAL A N 1
ATOM 810 C CA . VAL A 1 98 ? -11.542 1.548 -9.985 1.00 96.44 98 VAL A CA 1
ATOM 811 C C . VAL A 1 98 ? -11.421 1.413 -8.469 1.00 96.44 98 VAL A C 1
ATOM 813 O O . VAL A 1 98 ? -12.420 1.379 -7.761 1.00 96.44 98 VAL A O 1
ATOM 816 N N . PHE A 1 99 ? -10.204 1.358 -7.934 1.00 95.56 99 PHE A N 1
ATOM 817 C CA . PHE A 1 99 ? -10.019 1.213 -6.490 1.00 95.56 99 PHE A CA 1
ATOM 818 C C . PHE A 1 99 ? -10.377 2.489 -5.722 1.00 95.56 99 PHE A C 1
ATOM 820 O O . PHE A 1 99 ? -10.822 2.410 -4.580 1.00 95.56 99 PHE A O 1
ATOM 827 N N . GLY A 1 100 ? -10.258 3.655 -6.355 1.00 95.81 100 GLY A N 1
ATOM 828 C CA . GLY A 1 100 ? -10.746 4.923 -5.828 1.00 95.81 100 GLY A CA 1
ATOM 829 C C . GLY A 1 100 ? -12.265 4.927 -5.681 1.00 95.81 100 GLY A C 1
ATOM 830 O O . GLY A 1 100 ? -12.768 5.284 -4.618 1.00 95.81 100 GLY A O 1
ATOM 831 N N . SER A 1 101 ? -13.005 4.456 -6.692 1.00 97.12 101 SER A N 1
ATOM 832 C CA . SER A 1 101 ? -14.467 4.343 -6.594 1.00 97.12 101 SER A CA 1
ATOM 833 C C . SER A 1 101 ? -14.906 3.280 -5.582 1.00 97.12 101 SER A C 1
ATOM 835 O O . SER A 1 101 ? -15.834 3.528 -4.813 1.00 97.12 101 SER A O 1
ATOM 837 N N . LEU A 1 102 ? -14.199 2.146 -5.495 1.00 97.25 102 LEU A N 1
ATOM 838 C CA . LEU A 1 102 ? -14.415 1.148 -4.441 1.00 97.25 102 LEU A CA 1
ATOM 839 C C . LEU A 1 102 ? -14.166 1.730 -3.045 1.00 97.25 102 LEU A C 1
ATOM 841 O O . LEU A 1 102 ? -14.958 1.496 -2.137 1.00 97.25 102 LEU A O 1
ATOM 845 N N . GLY A 1 103 ? -13.104 2.520 -2.874 1.00 95.69 103 GLY A N 1
ATOM 846 C CA . GLY A 1 103 ? -12.806 3.211 -1.621 1.00 95.69 103 GLY A CA 1
ATOM 847 C C . GLY A 1 103 ? -13.920 4.173 -1.212 1.00 95.69 103 GLY A C 1
ATOM 848 O O . GLY A 1 103 ? -14.331 4.173 -0.053 1.00 95.69 103 GLY A O 1
ATOM 849 N N . ILE A 1 104 ? -14.469 4.928 -2.170 1.00 97.44 104 ILE A N 1
ATOM 850 C CA . ILE A 1 104 ? -15.637 5.789 -1.943 1.00 97.44 104 ILE A CA 1
ATOM 851 C C . ILE A 1 104 ? -16.848 4.946 -1.528 1.00 97.44 104 ILE A C 1
ATOM 853 O O . ILE A 1 104 ? -17.478 5.253 -0.521 1.00 97.44 104 ILE A O 1
ATOM 857 N N . ALA A 1 105 ? -17.155 3.865 -2.246 1.00 97.31 105 ALA A N 1
ATOM 858 C CA . ALA A 1 105 ? -18.296 3.005 -1.936 1.00 97.31 105 ALA A CA 1
ATOM 859 C C . ALA A 1 105 ? -18.195 2.380 -0.532 1.00 97.31 105 ALA A C 1
ATOM 861 O O . ALA A 1 105 ? -19.161 2.414 0.230 1.00 97.31 105 ALA A O 1
ATOM 862 N N . ILE A 1 106 ? -17.017 1.866 -0.160 1.00 96.12 106 ILE A N 1
ATOM 863 C CA . ILE A 1 106 ? -16.751 1.327 1.183 1.00 96.12 106 ILE A CA 1
ATOM 864 C C . ILE A 1 106 ? -16.872 2.432 2.238 1.00 96.12 106 ILE A C 1
ATOM 866 O O . ILE A 1 106 ? -17.478 2.215 3.285 1.00 96.12 106 ILE A O 1
ATOM 870 N N . GLY A 1 107 ? -16.334 3.624 1.965 1.00 95.50 107 GLY A N 1
ATOM 871 C CA . GLY A 1 107 ? -16.425 4.774 2.864 1.00 95.50 107 GLY A CA 1
ATOM 872 C C . GLY A 1 107 ? -17.867 5.212 3.114 1.00 95.50 107 GLY A C 1
ATOM 873 O O . GLY A 1 107 ? -18.243 5.443 4.259 1.00 95.50 107 GLY A O 1
ATOM 874 N N . LEU A 1 108 ? -18.694 5.250 2.066 1.00 97.19 108 LEU A N 1
ATOM 875 C CA . LEU A 1 108 ? -20.124 5.543 2.172 1.00 97.19 108 LEU A CA 1
ATOM 876 C C . LEU A 1 108 ? -20.870 4.450 2.949 1.00 97.19 108 LEU A C 1
ATOM 878 O O . LEU A 1 108 ? -21.694 4.765 3.803 1.00 97.19 108 LEU A O 1
ATOM 882 N N . ALA A 1 109 ? -20.537 3.175 2.731 1.00 96.81 109 ALA A N 1
ATOM 883 C CA . ALA A 1 109 ? -21.115 2.071 3.498 1.00 96.81 109 ALA A CA 1
ATOM 884 C C . ALA A 1 109 ? -20.744 2.138 4.994 1.00 96.81 109 ALA A C 1
ATOM 886 O O . ALA A 1 109 ? -21.569 1.839 5.856 1.00 96.81 109 ALA A O 1
ATOM 887 N N . ALA A 1 110 ? -19.520 2.566 5.315 1.00 96.56 110 ALA A N 1
ATOM 888 C CA . ALA A 1 110 ? -19.037 2.719 6.687 1.00 96.56 110 ALA A CA 1
ATOM 889 C C . ALA A 1 110 ? -19.423 4.064 7.340 1.00 96.56 110 ALA A C 1
ATOM 891 O O . ALA A 1 110 ? -19.233 4.234 8.548 1.00 96.56 110 ALA A O 1
ATOM 892 N N . GLN A 1 111 ? -19.977 5.014 6.577 1.00 97.00 111 GLN A N 1
ATOM 893 C CA . GLN A 1 111 ? -20.233 6.388 7.020 1.00 97.00 111 GLN A CA 1
ATOM 894 C C . GLN A 1 111 ? -21.117 6.448 8.273 1.00 97.00 111 GLN A C 1
ATOM 896 O O . GLN A 1 111 ? -20.830 7.218 9.190 1.00 97.00 111 GLN A O 1
ATOM 901 N N . GLY A 1 112 ? -22.156 5.609 8.349 1.00 96.44 112 GLY A N 1
ATOM 902 C CA . GLY A 1 112 ? -23.060 5.558 9.503 1.00 96.44 112 GLY A CA 1
ATOM 903 C C . GLY A 1 112 ? -22.364 5.132 10.800 1.00 96.44 112 GLY A C 1
ATOM 904 O O . GLY A 1 112 ? -22.604 5.720 11.852 1.00 96.44 112 GLY A O 1
ATOM 905 N N . ILE A 1 113 ? -21.442 4.165 10.726 1.00 95.56 113 ILE A N 1
ATOM 906 C CA . ILE A 1 113 ? -20.669 3.688 11.886 1.00 95.56 113 ILE A CA 1
ATOM 907 C C . ILE A 1 113 ? -19.761 4.808 12.403 1.00 95.56 113 ILE A C 1
ATOM 909 O O . ILE A 1 113 ? -19.724 5.076 13.604 1.00 95.56 113 ILE A O 1
ATOM 913 N N . LEU A 1 114 ? -19.062 5.493 11.492 1.00 93.94 114 LEU A N 1
ATOM 914 C CA . LEU A 1 114 ? -18.165 6.589 11.850 1.00 93.94 114 LEU A CA 1
ATOM 915 C C . LEU A 1 114 ? -18.930 7.788 12.426 1.00 93.94 114 LEU A C 1
ATOM 917 O O . LEU A 1 114 ? -18.488 8.370 13.414 1.00 93.94 114 LEU A O 1
ATOM 921 N N . SER A 1 115 ? -20.095 8.121 11.860 1.00 96.88 115 SER A N 1
ATOM 922 C CA . SER A 1 115 ? -20.971 9.174 12.385 1.00 96.88 115 SER A CA 1
ATOM 923 C C . SER A 1 115 ? -21.386 8.880 13.826 1.00 96.88 115 SER A C 1
ATOM 925 O O . SER A 1 115 ? -21.230 9.734 14.695 1.00 96.88 115 SER A O 1
ATOM 927 N N . ASN A 1 116 ? -21.844 7.656 14.100 1.00 95.75 116 ASN A N 1
ATOM 928 C CA . ASN A 1 116 ? -22.250 7.247 15.445 1.00 95.75 116 ASN A CA 1
ATOM 929 C C . ASN A 1 116 ? -21.080 7.305 16.441 1.00 95.75 116 ASN A C 1
ATOM 931 O O . ASN A 1 116 ? -21.255 7.756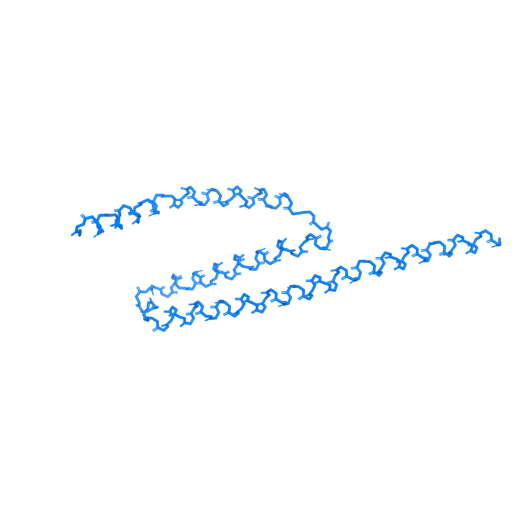 17.573 1.00 95.75 116 ASN A O 1
ATOM 935 N N . PHE A 1 117 ? -19.879 6.898 16.016 1.00 94.62 117 PHE A N 1
ATOM 936 C CA . PHE A 1 117 ? -18.672 6.988 16.838 1.00 94.62 117 PHE A CA 1
ATOM 937 C C . PHE A 1 117 ? -18.328 8.440 17.204 1.00 94.62 117 PHE A C 1
ATOM 939 O O . PHE A 1 117 ? -18.103 8.747 18.375 1.00 94.62 117 PHE A O 1
ATOM 946 N N . VAL A 1 118 ? -18.329 9.345 16.220 1.00 95.31 118 VAL A N 1
ATOM 947 C CA . VAL A 1 118 ? -18.023 10.768 16.433 1.00 95.31 118 VAL A CA 1
ATOM 948 C C . VAL A 1 118 ? -19.066 11.427 17.335 1.00 95.31 118 VAL A C 1
ATOM 950 O O . VAL A 1 118 ? -18.694 12.139 18.265 1.00 95.31 118 VAL A O 1
ATOM 953 N N . SER A 1 119 ? -20.357 11.154 17.125 1.00 94.88 119 SER A N 1
ATOM 954 C CA . SER A 1 119 ? -21.425 11.652 18.000 1.00 94.88 119 SER A CA 1
ATOM 955 C C . SER A 1 119 ? -21.235 11.201 19.450 1.00 94.88 119 SER A C 1
ATOM 957 O O . SER A 1 119 ? -21.359 12.017 20.360 1.00 94.88 119 SER A O 1
ATOM 959 N N . GLY A 1 120 ? -20.868 9.935 19.672 1.00 93.00 120 GLY A N 1
ATOM 960 C CA . GLY A 1 120 ? -20.560 9.423 21.009 1.00 93.00 120 GLY A CA 1
ATOM 961 C C . GLY A 1 120 ? -19.358 10.120 21.652 1.00 93.00 120 GLY A C 1
ATOM 962 O O . GLY A 1 120 ? -19.422 10.510 22.816 1.00 93.00 120 GLY A O 1
ATOM 963 N N . PHE A 1 121 ? -18.282 10.339 20.890 1.00 94.94 121 PHE A N 1
ATOM 964 C CA . PHE A 1 121 ? -17.105 11.069 21.369 1.00 94.94 121 PHE A CA 1
ATOM 965 C C . PHE A 1 121 ? -17.433 12.521 21.759 1.00 94.94 121 PHE A C 1
ATOM 967 O O . PHE A 1 121 ? -17.002 12.978 22.815 1.00 94.94 121 PHE A O 1
ATOM 974 N N . ILE A 1 122 ? -18.234 13.228 20.950 1.00 95.38 122 ILE A N 1
ATOM 975 C CA . ILE A 1 122 ? -18.665 14.606 21.238 1.00 95.38 122 ILE A CA 1
ATOM 976 C C . ILE A 1 122 ? -19.456 14.666 22.547 1.00 95.38 122 ILE A C 1
ATOM 978 O O . ILE A 1 122 ? -19.153 15.509 23.383 1.00 95.38 122 ILE A O 1
ATOM 982 N N . VAL A 1 123 ? -20.416 13.757 22.753 1.00 94.69 123 VAL A N 1
ATOM 983 C CA . VAL A 1 123 ? -21.232 13.709 23.982 1.00 94.69 123 VAL A CA 1
ATOM 984 C C . VAL A 1 123 ? -20.379 13.436 25.225 1.00 94.69 123 VAL A C 1
ATOM 986 O O . VAL A 1 123 ? -20.613 14.021 26.281 1.00 94.69 123 VAL A O 1
ATOM 989 N N . LEU A 1 124 ? -19.376 12.559 25.118 1.00 93.75 124 LEU A N 1
ATOM 990 C CA . LEU A 1 124 ? -18.458 12.280 26.227 1.00 93.75 124 LEU A CA 1
ATOM 991 C C . LEU A 1 124 ? -17.585 13.492 26.572 1.00 93.75 124 LEU A C 1
ATOM 993 O O . LEU A 1 124 ? -17.309 13.729 27.745 1.00 93.75 124 LEU A O 1
ATOM 997 N N . ASN A 1 125 ? -17.164 14.258 25.565 1.00 90.62 125 ASN A N 1
ATOM 998 C CA . ASN A 1 125 ? -16.310 15.426 25.760 1.00 90.62 125 ASN A CA 1
ATOM 999 C C . ASN A 1 125 ? -17.089 16.703 26.115 1.00 90.62 125 ASN A C 1
ATOM 1001 O O . ASN A 1 125 ? -16.503 17.632 26.651 1.00 90.62 125 ASN A O 1
ATOM 1005 N N . SER A 1 126 ? -18.392 16.772 25.834 1.00 83.12 126 SER A N 1
ATOM 1006 C CA . SER A 1 126 ? -19.221 17.954 26.112 1.00 83.12 126 SER A CA 1
ATOM 1007 C C . SER A 1 126 ? -19.660 18.094 27.577 1.00 83.12 126 SER A C 1
ATOM 1009 O O . SER A 1 126 ? -20.355 19.051 27.898 1.00 83.12 126 SER A O 1
ATOM 1011 N N . ASN A 1 127 ? -19.308 17.137 28.446 1.00 65.31 127 ASN A N 1
ATOM 1012 C CA . ASN A 1 127 ? -19.606 17.147 29.888 1.00 65.31 127 ASN A CA 1
ATOM 1013 C C . ASN A 1 127 ? -18.395 17.565 30.762 1.00 65.31 127 ASN A C 1
ATOM 1015 O O . ASN A 1 127 ? -18.384 17.287 31.962 1.00 65.31 127 ASN A O 1
ATOM 1019 N N . PHE A 1 128 ? -17.398 18.225 30.165 1.00 57.81 128 PHE A N 1
ATOM 1020 C CA . PHE A 1 128 ? -16.316 18.980 30.814 1.00 57.81 128 PHE A CA 1
ATOM 1021 C C . PHE A 1 128 ? -16.347 20.430 30.319 1.00 57.81 128 PHE A C 1
ATOM 1023 O O . PHE A 1 128 ? -15.845 21.304 31.059 1.00 57.81 128 PHE A O 1
#

Secondary structure (DSSP, 8-state):
-HHHHHHHHHHHHHHHHHHHHHHHHHHHHHHHHHHHHHHHHHHHHHHHHHHHHTTHHHHS-HHHHHHHHHHHHHHHHHHHHHHHGGGGT---HHHHHHHHHHHHHHHHHHHHHHHHHHHHHHHHHTT-

pLDDT: mean 87.79, std 10.73, range [57.44, 97.44]

InterPro domains:
  IPR011014 Mechanosensitive ion channel MscS, transmembrane-2 [SSF82861] (23-111)
  IPR045275 Mechanosensitive ion channel MscS, archaea/bacteria type [PTHR30221] (12-124)
  IPR049142 Mechanosensitive ion channel, transmembrane helices 2/3 [PF21088] (72-111)

Sequence (128 aa):
MFKEFFIFQDYFNYIIEGVVGYGLKVTIAIALWYFLKLIVNKMGKILFKTLEKSRLEEKLEVTVFNFLKSFFKILTDFVIILIILPYLGVPITSIIAVFGSLGIAIGLAAQGILSNFVSGFIVLNSNF

Radius of gyration: 24.83 Å; chains: 1; bounding box: 52×32×79 Å